Protein AF-A0A7J9G189-F1 (afdb_monomer)

Solvent-accessible surface area (backbone atoms only — not comparable to full-atom values): 6556 Å² total; per-residue (Å²): 139,90,79,81,81,83,80,81,82,75,79,74,75,76,90,72,77,81,75,84,53,96,55,37,65,58,53,51,52,54,55,64,57,46,75,83,44,98,73,85,85,88,77,93,74,61,66,88,82,39,52,45,65,54,43,46,54,56,60,54,70,75,46,96,59,95,78,80,83,89,85,70,76,58,67,83,37,46,61,68,70,48,73,70,80,71,76,80,82,83,83,130

Foldseek 3Di:
DDDDDDDDPPPPPPPDDDDPDPCSVVVVVVVVCCVVDPDDDDDDDDCVRVVLVVQLVVVQVVDPDDDDDPDDDPPSSVVVVPVPVVPPPDDD

InterPro domains:
  IPR002156 Ribonuclease H domain [PF13456] (16-59)
  IPR036397 Ribonuclease H superfamily [G3DSA:3.30.420.10] (5-65)

Organism: NCBI:txid34285

Radius of gyration: 20.7 Å; Cα contacts (8 Å, |Δi|>4): 16; chains: 1; bounding box: 31×48×69 Å

Structure (mmCIF, N/CA/C/O backbone):
data_AF-A0A7J9G189-F1
#
_entry.id   AF-A0A7J9G189-F1
#
loop_
_atom_site.group_PDB
_atom_site.id
_atom_site.type_symbol
_atom_site.label_atom_id
_atom_site.label_alt_id
_atom_site.label_comp_id
_atom_site.label_asym_id
_atom_site.label_entity_id
_atom_site.label_seq_id
_atom_site.pdbx_PDB_ins_code
_atom_site.Cartn_x
_atom_site.Cartn_y
_atom_site.Cartn_z
_atom_site.occupancy
_atom_site.B_iso_or_equiv
_atom_site.auth_seq_id
_atom_site.auth_comp_id
_atom_site.auth_asym_id
_atom_site.auth_atom_id
_atom_site.pdbx_PDB_model_num
ATOM 1 N N . MET A 1 1 ? -8.397 -18.883 45.551 1.00 39.53 1 MET A N 1
ATOM 2 C CA . MET A 1 1 ? -7.103 -19.023 44.848 1.00 39.53 1 MET A CA 1
ATOM 3 C C . MET A 1 1 ? -7.190 -18.251 43.538 1.00 39.53 1 MET A C 1
ATOM 5 O O . MET A 1 1 ? -8.027 -18.568 42.709 1.00 39.53 1 MET A O 1
ATOM 9 N N . HIS A 1 2 ? -6.413 -17.175 43.416 1.00 40.19 2 HIS A N 1
ATOM 10 C CA . HIS A 1 2 ? -6.425 -16.232 42.295 1.00 40.19 2 HIS A CA 1
ATOM 11 C C . HIS A 1 2 ? -5.563 -16.735 41.130 1.00 40.19 2 HIS A C 1
ATOM 13 O O . HIS A 1 2 ? -4.367 -16.946 41.333 1.00 40.19 2 HIS A O 1
ATOM 19 N N . ARG A 1 3 ? -6.102 -16.812 39.903 1.00 45.12 3 ARG A N 1
ATOM 20 C CA . ARG A 1 3 ? -5.289 -16.772 38.671 1.00 45.12 3 ARG A CA 1
ATOM 21 C C . ARG A 1 3 ? -5.961 -15.955 37.556 1.00 45.12 3 ARG A C 1
ATOM 23 O O . ARG A 1 3 ? -6.775 -16.456 36.799 1.00 45.12 3 ARG A O 1
ATOM 30 N N . ARG A 1 4 ? -5.553 -14.680 37.537 1.00 42.09 4 ARG A N 1
ATOM 31 C CA . ARG A 1 4 ? -5.189 -13.804 36.403 1.00 42.09 4 ARG A CA 1
ATOM 32 C C . ARG A 1 4 ? -6.045 -13.899 35.132 1.00 42.09 4 ARG A C 1
ATOM 34 O O . ARG A 1 4 ? -5.794 -14.731 34.269 1.00 42.09 4 ARG A O 1
ATOM 41 N N . GLY A 1 5 ? -6.959 -12.938 34.989 1.00 41.88 5 GLY A N 1
ATOM 42 C CA . GLY A 1 5 ? -7.520 -12.559 33.696 1.00 41.88 5 GLY A CA 1
ATOM 43 C C . GLY A 1 5 ? -6.443 -11.952 32.793 1.00 41.88 5 GLY A C 1
ATOM 44 O O . GLY A 1 5 ? -5.602 -11.172 33.245 1.00 41.88 5 GLY A O 1
ATOM 45 N N . CYS A 1 6 ? -6.453 -12.361 31.528 1.00 41.91 6 CYS A N 1
ATOM 46 C CA . CYS A 1 6 ? -5.588 -11.848 30.476 1.00 41.91 6 CYS A CA 1
ATOM 47 C C . CYS A 1 6 ? -5.828 -10.345 30.285 1.00 41.91 6 CYS A C 1
ATOM 49 O O . CYS A 1 6 ? -6.961 -9.900 30.113 1.00 41.91 6 CYS A O 1
ATOM 51 N N . ALA A 1 7 ? -4.749 -9.565 30.333 1.00 43.25 7 ALA A N 1
ATOM 52 C CA . ALA A 1 7 ? -4.787 -8.139 30.073 1.00 43.25 7 ALA A CA 1
ATOM 53 C C . ALA A 1 7 ? -5.189 -7.890 28.613 1.00 43.25 7 ALA A C 1
ATOM 55 O O . ALA A 1 7 ? -4.516 -8.332 27.683 1.00 43.25 7 ALA A O 1
ATOM 56 N N . ASN A 1 8 ? -6.278 -7.150 28.421 1.00 49.19 8 ASN A N 1
ATOM 57 C CA . ASN A 1 8 ? -6.595 -6.532 27.145 1.00 49.19 8 ASN A CA 1
ATOM 58 C C . ASN A 1 8 ? -5.531 -5.465 26.875 1.00 49.19 8 ASN A C 1
ATOM 60 O O . ASN A 1 8 ? -5.586 -4.367 27.430 1.00 49.19 8 ASN A O 1
ATOM 64 N N . HIS A 1 9 ? -4.551 -5.780 26.031 1.00 49.03 9 HIS A N 1
ATOM 65 C CA . HIS A 1 9 ? -3.641 -4.784 25.475 1.00 49.03 9 HIS A CA 1
ATOM 66 C C . HIS A 1 9 ? -4.398 -3.943 24.442 1.00 49.03 9 HIS A C 1
ATOM 68 O O . HIS A 1 9 ? -4.226 -4.094 23.238 1.00 49.03 9 HIS A O 1
ATOM 74 N N . ASN A 1 10 ? -5.267 -3.055 24.924 1.00 48.50 10 ASN A N 1
ATOM 75 C CA . ASN A 1 10 ? -5.737 -1.934 24.130 1.00 48.50 10 ASN A CA 1
ATOM 76 C C . ASN A 1 10 ? -4.604 -0.903 24.118 1.00 48.50 10 ASN A C 1
ATOM 78 O O . ASN A 1 10 ? -4.538 -0.020 24.973 1.00 48.50 10 ASN A O 1
ATOM 82 N N . THR A 1 11 ? -3.645 -1.065 23.207 1.00 47.06 11 THR A N 1
ATOM 83 C CA . THR A 1 11 ? -2.601 -0.069 22.962 1.00 47.06 11 THR A CA 1
ATOM 84 C C . THR A 1 11 ? -3.215 1.120 22.234 1.00 47.06 11 THR A C 1
ATOM 86 O O . THR A 1 11 ? -3.013 1.338 21.042 1.00 47.06 11 THR A O 1
ATOM 89 N N . GLN A 1 12 ? -3.971 1.924 22.978 1.00 46.19 12 GLN A N 1
ATOM 90 C CA . GLN A 1 12 ? -4.220 3.302 22.601 1.00 46.19 12 GLN A CA 1
ATOM 91 C C . GLN A 1 12 ? -2.881 4.031 22.730 1.00 46.19 12 GLN A C 1
ATOM 93 O O . GLN A 1 12 ? -2.459 4.410 23.823 1.00 46.19 12 GLN A O 1
ATOM 98 N N . THR A 1 13 ? -2.162 4.157 21.615 1.00 47.34 13 THR A N 1
ATOM 99 C CA . THR A 1 13 ? -0.981 5.012 21.536 1.00 47.34 13 THR A CA 1
ATOM 100 C C . THR A 1 13 ? -1.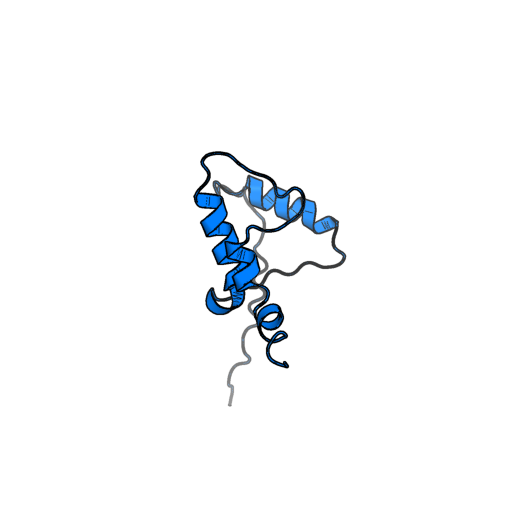441 6.434 21.824 1.00 47.34 13 THR A C 1
ATOM 102 O O . THR A 1 13 ? -2.133 7.058 21.020 1.00 47.34 13 THR A O 1
ATOM 105 N N . LYS A 1 14 ? -1.118 6.925 23.027 1.00 49.59 14 LYS A N 1
ATOM 106 C CA . LYS A 1 14 ? -1.252 8.338 23.373 1.00 49.59 14 LYS A CA 1
ATOM 107 C C . LYS A 1 14 ? -0.551 9.141 22.279 1.00 49.59 14 LYS A C 1
ATOM 109 O O . LYS A 1 14 ? 0.664 9.071 22.141 1.00 49.59 14 LYS A O 1
ATOM 114 N N . LEU A 1 15 ? -1.332 9.863 21.483 1.00 59.44 15 LEU A N 1
ATOM 115 C CA . LEU A 1 15 ? -0.824 10.907 20.607 1.00 59.44 15 LEU A CA 1
ATOM 116 C C . LEU A 1 15 ? -0.532 12.119 21.493 1.00 59.44 15 LEU A C 1
ATOM 118 O O . LEU A 1 15 ? -1.397 12.970 21.671 1.00 59.44 15 LEU A O 1
ATOM 122 N N . SER A 1 16 ? 0.653 12.176 22.092 1.00 63.47 16 SER A N 1
ATOM 123 C CA . SER A 1 16 ? 1.206 13.447 22.557 1.00 63.47 16 SER A CA 1
ATOM 124 C C . SER A 1 16 ? 2.707 13.491 22.312 1.00 63.47 16 SER A C 1
ATOM 126 O O . SER A 1 16 ? 3.407 12.514 22.571 1.00 63.47 16 SER A O 1
ATOM 128 N N . ASP A 1 17 ? 3.121 14.663 21.842 1.00 60.16 17 ASP A N 1
ATOM 129 C CA . ASP A 1 17 ? 4.421 15.088 21.33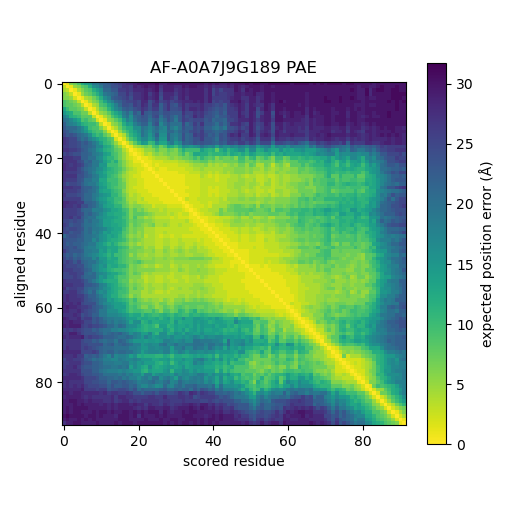0 1.00 60.16 17 ASP A CA 1
ATOM 130 C C . ASP A 1 17 ? 4.790 14.553 19.944 1.00 60.16 17 ASP A C 1
ATOM 132 O O . ASP A 1 17 ? 4.697 13.370 19.637 1.00 60.16 17 ASP A O 1
ATOM 136 N N . GLU A 1 18 ? 5.109 15.511 19.076 1.00 72.44 18 GLU A N 1
ATOM 137 C CA . GLU A 1 18 ? 5.322 15.408 17.635 1.00 72.44 18 GLU A CA 1
ATOM 138 C C . GLU A 1 18 ? 5.909 14.068 17.173 1.00 72.44 18 GLU A C 1
ATOM 140 O O . GLU A 1 18 ? 6.969 13.636 17.623 1.00 72.44 18 GLU A O 1
ATOM 145 N N . ASP A 1 19 ? 5.243 13.435 16.204 1.00 76.25 19 ASP A N 1
ATOM 146 C CA . ASP A 1 19 ? 5.776 12.265 15.512 1.00 76.25 19 ASP A CA 1
ATOM 147 C C . ASP A 1 19 ? 7.056 12.653 14.749 1.00 76.25 19 ASP A C 1
ATOM 149 O O . ASP A 1 19 ? 6.998 13.222 13.657 1.00 76.25 19 ASP A O 1
ATOM 153 N N . ARG A 1 20 ? 8.216 12.361 15.350 1.00 84.75 20 ARG A N 1
ATOM 154 C CA . ARG A 1 20 ? 9.555 12.611 14.784 1.00 84.75 20 ARG A CA 1
ATOM 155 C C . ARG A 1 20 ? 10.010 11.529 13.803 1.00 84.75 20 ARG A C 1
ATOM 157 O O . ARG A 1 20 ? 11.170 11.522 13.394 1.00 84.75 20 ARG A O 1
ATOM 164 N N . SER A 1 21 ? 9.138 10.594 13.439 1.00 85.25 21 SER A N 1
ATOM 165 C CA . SER A 1 21 ? 9.469 9.570 12.460 1.00 85.25 21 SER A CA 1
ATOM 166 C C . SER A 1 21 ? 9.644 10.177 11.066 1.00 85.25 21 SER A C 1
ATOM 168 O O . SER A 1 21 ? 8.884 11.057 10.653 1.00 85.25 21 SER A O 1
ATOM 170 N N . CYS A 1 22 ? 10.595 9.655 10.286 1.00 89.69 22 CYS A N 1
ATOM 171 C CA . CYS A 1 22 ? 10.753 10.018 8.873 1.00 89.69 22 CYS A CA 1
ATOM 172 C C . CYS A 1 22 ? 9.527 9.639 8.020 1.00 89.69 22 CYS A C 1
ATOM 174 O O . CYS A 1 22 ? 9.357 10.157 6.920 1.00 89.69 22 CYS A O 1
ATOM 176 N N . ILE A 1 23 ? 8.645 8.777 8.543 1.00 89.00 23 ILE A N 1
ATOM 177 C CA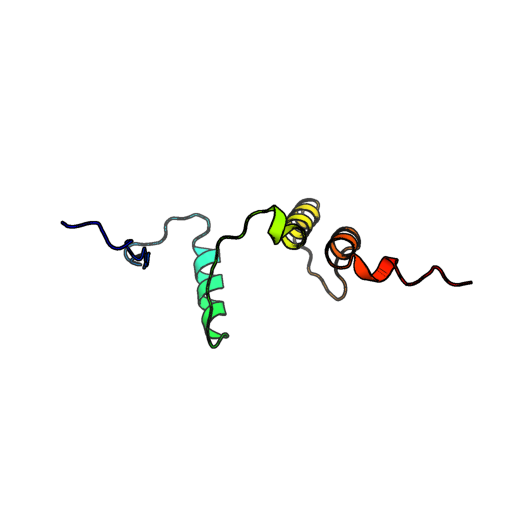 . ILE A 1 23 ? 7.373 8.385 7.918 1.00 89.00 23 ILE A CA 1
ATOM 178 C C . ILE A 1 23 ? 6.155 9.127 8.492 1.00 89.00 23 ILE A C 1
ATOM 180 O O . ILE A 1 23 ? 5.020 8.773 8.176 1.00 89.00 23 ILE A O 1
ATOM 184 N N . SER A 1 24 ? 6.353 10.155 9.322 1.00 90.00 24 SER A N 1
ATOM 185 C CA . SER A 1 24 ? 5.263 10.918 9.955 1.00 90.00 24 SER A CA 1
ATOM 186 C C . SER A 1 24 ? 4.275 11.503 8.940 1.00 90.00 24 SER A C 1
ATOM 188 O O . SER A 1 24 ? 3.062 11.476 9.161 1.00 90.00 24 SER A O 1
ATOM 190 N N . ASN A 1 25 ? 4.770 11.959 7.785 1.00 88.62 25 ASN A N 1
ATOM 191 C CA . ASN A 1 25 ? 3.932 12.436 6.683 1.00 88.62 25 ASN A CA 1
ATOM 192 C C . ASN A 1 25 ? 3.015 11.326 6.144 1.00 88.62 25 ASN A C 1
ATOM 194 O O . ASN A 1 25 ? 1.810 11.536 6.029 1.00 88.62 25 ASN A O 1
ATOM 198 N N . LEU A 1 26 ? 3.547 10.116 5.928 1.00 89.50 26 LEU A N 1
ATOM 199 C CA . LEU A 1 26 ? 2.753 8.960 5.493 1.00 89.50 26 LEU A CA 1
ATOM 200 C C . LEU A 1 26 ? 1.686 8.592 6.531 1.00 89.50 26 LEU A C 1
ATOM 202 O O . LEU A 1 26 ? 0.540 8.319 6.181 1.00 89.50 26 LEU A O 1
ATOM 206 N N . ILE A 1 27 ? 2.031 8.625 7.821 1.00 89.19 27 ILE A N 1
ATOM 207 C CA . ILE A 1 27 ? 1.083 8.339 8.907 1.00 89.19 27 ILE A CA 1
ATOM 208 C C . ILE A 1 27 ? -0.059 9.363 8.913 1.00 89.19 27 ILE A C 1
ATOM 210 O O . ILE A 1 27 ? -1.225 8.981 9.057 1.00 89.19 27 ILE A O 1
ATOM 214 N N . LYS A 1 28 ? 0.252 10.654 8.745 1.00 89.62 28 LYS A N 1
ATOM 215 C CA . LYS A 1 28 ? -0.752 11.725 8.652 1.00 89.62 28 LYS A CA 1
ATOM 216 C C . LYS A 1 28 ? -1.670 11.525 7.449 1.00 89.62 28 LYS A C 1
ATOM 218 O O . LYS A 1 28 ? -2.884 11.611 7.611 1.00 89.62 28 LYS A O 1
ATOM 223 N N . GLU A 1 29 ? -1.123 11.193 6.283 1.00 90.44 29 GLU A N 1
ATOM 224 C CA . GLU A 1 29 ? -1.914 10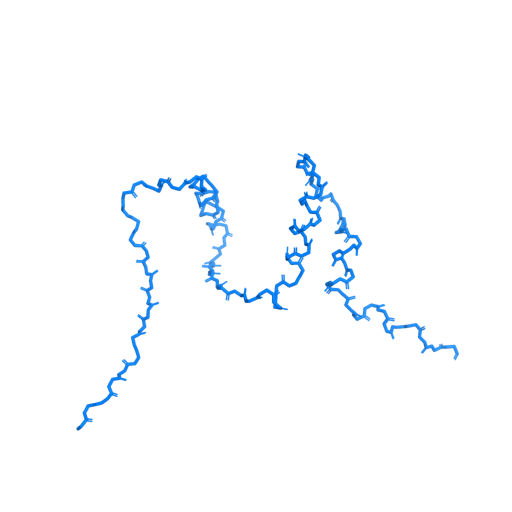.915 5.080 1.00 90.44 29 GLU A CA 1
ATOM 225 C C . GLU A 1 29 ? -2.841 9.707 5.254 1.00 90.44 29 GLU A C 1
ATOM 227 O O . GLU A 1 29 ? -4.027 9.790 4.932 1.00 90.44 29 GLU A O 1
ATOM 232 N N . ILE A 1 30 ? -2.339 8.598 5.809 1.00 89.12 30 ILE A N 1
ATOM 233 C CA . ILE A 1 30 ? -3.142 7.394 6.074 1.00 89.12 30 ILE A CA 1
ATOM 234 C C . ILE A 1 30 ? -4.296 7.726 7.024 1.00 89.12 30 ILE A C 1
ATOM 236 O O . ILE A 1 30 ? -5.443 7.369 6.751 1.00 89.12 30 ILE A O 1
ATOM 240 N N . LYS A 1 31 ? -4.018 8.450 8.117 1.00 87.88 31 LYS A N 1
ATOM 241 C CA . LYS A 1 31 ? -5.052 8.895 9.064 1.00 87.88 31 LYS A CA 1
ATOM 242 C C . LYS A 1 31 ? -6.060 9.837 8.408 1.00 87.88 31 LYS A C 1
ATOM 244 O O . LYS A 1 31 ? -7.254 9.675 8.634 1.00 87.88 31 LYS A O 1
ATOM 249 N N . GLY A 1 32 ? -5.601 10.761 7.564 1.00 89.81 32 GLY A N 1
ATOM 250 C CA . GLY A 1 32 ? -6.460 11.670 6.803 1.00 89.81 32 GLY A CA 1
ATOM 251 C C . GLY A 1 32 ? -7.407 10.937 5.850 1.00 89.81 32 GLY A C 1
ATOM 252 O O . GLY A 1 32 ? -8.575 11.295 5.743 1.00 89.81 32 GLY A O 1
ATOM 253 N N . ARG A 1 33 ? -6.953 9.852 5.214 1.00 90.06 33 ARG A N 1
ATOM 254 C CA . ARG A 1 33 ? -7.807 9.003 4.365 1.00 90.06 33 ARG A CA 1
ATOM 255 C C . ARG A 1 33 ? -8.767 8.125 5.167 1.00 90.06 33 ARG A C 1
ATOM 257 O O . ARG A 1 33 ? -9.797 7.721 4.633 1.00 90.06 33 ARG A O 1
ATOM 264 N N . GLY A 1 34 ? -8.449 7.846 6.431 1.00 87.62 34 GLY A N 1
ATOM 265 C CA . GLY A 1 34 ? -9.262 7.021 7.323 1.00 87.62 34 GLY A CA 1
ATOM 266 C C . GLY A 1 34 ? -10.682 7.550 7.528 1.00 87.62 34 GLY A C 1
ATOM 267 O O . GLY A 1 34 ? -11.603 6.750 7.661 1.00 87.62 34 GLY A O 1
ATOM 268 N N . TYR A 1 35 ? -10.882 8.871 7.462 1.00 87.25 35 TYR A N 1
ATOM 269 C CA . TYR A 1 35 ? -12.201 9.500 7.610 1.00 87.25 35 TYR A CA 1
ATOM 270 C C . TYR A 1 35 ? -13.198 9.135 6.499 1.00 87.25 35 TYR A C 1
ATOM 272 O O . TYR A 1 35 ? -14.400 9.280 6.697 1.00 87.25 35 TYR A O 1
ATOM 280 N N . ASN A 1 36 ? -12.726 8.620 5.359 1.00 91.25 36 ASN A N 1
ATOM 281 C CA . ASN A 1 36 ? -13.600 8.153 4.277 1.00 91.25 36 ASN A CA 1
ATOM 282 C C . ASN A 1 36 ? -14.253 6.793 4.576 1.00 91.25 36 ASN A C 1
ATOM 284 O O . ASN A 1 36 ? -15.126 6.349 3.833 1.00 91.25 36 ASN A O 1
ATOM 288 N N . PHE A 1 37 ? -13.831 6.110 5.642 1.00 90.38 37 PHE A N 1
ATOM 289 C CA . PHE A 1 37 ? -14.344 4.800 6.018 1.00 90.38 37 PHE A CA 1
ATOM 290 C C . PHE A 1 37 ? -15.223 4.907 7.262 1.00 90.38 37 PHE A C 1
ATOM 292 O O . PHE A 1 37 ? -14.866 5.551 8.244 1.00 90.38 37 PHE A O 1
ATOM 299 N N . ARG A 1 38 ? -16.352 4.187 7.267 1.00 92.69 38 ARG A N 1
ATOM 300 C CA . ARG A 1 38 ? -17.223 4.076 8.452 1.00 92.69 38 ARG A CA 1
ATOM 301 C C . ARG A 1 38 ? -16.492 3.474 9.660 1.00 92.69 38 ARG A C 1
ATOM 303 O O . ARG A 1 38 ? -16.811 3.790 10.801 1.00 92.69 38 ARG A O 1
ATOM 310 N N . SER A 1 39 ? -15.553 2.567 9.407 1.00 89.50 39 SER A N 1
ATOM 311 C CA . SER A 1 39 ? -14.692 1.950 10.412 1.00 89.50 39 SER A CA 1
ATOM 312 C C . SER A 1 39 ? -13.401 1.480 9.745 1.00 89.50 39 SER A C 1
ATOM 314 O O . SER A 1 39 ? -13.439 0.965 8.627 1.00 89.50 39 SER A O 1
ATOM 316 N N . LEU A 1 40 ? -12.270 1.650 10.429 1.00 89.62 40 LEU A N 1
ATOM 317 C CA . LEU A 1 40 ? -10.952 1.226 9.967 1.00 89.62 40 LEU A CA 1
ATOM 318 C C . LEU A 1 40 ? -10.191 0.584 11.130 1.00 89.62 40 LEU A C 1
ATOM 320 O O . LEU A 1 40 ? -10.087 1.165 12.209 1.00 89.62 40 LEU A O 1
ATOM 324 N N . SER A 1 41 ? -9.644 -0.610 10.905 1.00 90.81 41 SER A N 1
ATOM 325 C CA . SER A 1 41 ? -8.826 -1.324 11.888 1.00 90.81 41 SER A CA 1
ATOM 326 C C . SER A 1 41 ? -7.554 -1.847 11.239 1.00 90.81 41 SER A C 1
ATOM 328 O O . SER A 1 41 ? -7.612 -2.405 10.144 1.00 90.81 41 SER A O 1
ATOM 330 N N . PHE A 1 42 ? -6.429 -1.730 11.937 1.00 89.25 42 PHE A N 1
ATOM 331 C CA . PHE A 1 42 ? -5.143 -2.250 11.486 1.00 89.25 42 PHE A CA 1
ATOM 332 C C . PHE A 1 42 ? -4.813 -3.526 12.256 1.00 89.25 42 PHE A C 1
ATOM 334 O O . PHE A 1 42 ? -4.973 -3.581 13.475 1.00 89.25 42 PHE A O 1
ATOM 341 N N . LYS A 1 43 ? -4.358 -4.559 11.545 1.00 92.38 43 LYS A N 1
ATOM 342 C CA . LYS A 1 43 ? -3.926 -5.830 12.133 1.00 92.38 43 LYS A CA 1
ATOM 343 C C . LYS A 1 43 ? -2.601 -6.242 11.518 1.00 92.38 43 LYS A C 1
ATOM 345 O O . LYS A 1 43 ? -2.389 -6.069 10.321 1.00 92.38 43 LYS A O 1
ATOM 350 N N . HIS A 1 44 ? -1.729 -6.808 12.341 1.00 92.69 44 HIS A N 1
ATOM 351 C CA . HIS A 1 44 ? -0.525 -7.454 11.846 1.00 92.69 44 HIS A CA 1
ATOM 352 C C . HIS A 1 44 ? -0.896 -8.779 11.169 1.00 92.69 44 HIS A C 1
ATOM 354 O O . HIS A 1 44 ? -1.645 -9.576 11.736 1.00 92.69 44 HIS A O 1
ATOM 360 N N . VAL A 1 45 ? -0.360 -9.014 9.971 1.00 91.50 45 VAL A N 1
ATOM 361 C CA . VAL A 1 45 ? -0.560 -10.245 9.200 1.00 91.50 45 VAL A CA 1
ATOM 362 C C . VAL A 1 45 ? 0.817 -10.793 8.819 1.00 91.50 45 VAL A C 1
ATOM 364 O O . VAL A 1 45 ? 1.632 -10.030 8.293 1.00 91.50 45 VAL A O 1
ATOM 367 N N . PRO A 1 46 ? 1.106 -12.082 9.081 1.00 92.25 46 PRO A N 1
ATOM 368 C CA . PRO A 1 46 ? 2.377 -12.684 8.699 1.00 92.25 46 PRO A CA 1
ATOM 369 C C . PRO A 1 46 ? 2.535 -12.713 7.172 1.00 92.25 46 PRO A C 1
ATOM 371 O O . PRO A 1 46 ? 1.556 -12.734 6.419 1.00 92.25 46 PRO A O 1
ATOM 374 N N . ARG A 1 47 ? 3.782 -12.721 6.696 1.00 88.50 47 ARG A N 1
ATOM 375 C CA . ARG A 1 47 ? 4.118 -12.598 5.267 1.00 88.50 47 ARG A CA 1
ATOM 376 C C . ARG A 1 47 ? 3.483 -13.697 4.415 1.00 88.50 47 ARG A C 1
ATOM 378 O O . ARG A 1 47 ? 3.079 -13.444 3.282 1.00 88.50 47 ARG A O 1
ATOM 385 N N . GLU A 1 48 ? 3.354 -14.896 4.968 1.00 87.50 48 GLU A N 1
ATOM 386 C CA . GLU A 1 48 ? 2.768 -16.078 4.335 1.00 87.50 48 GLU A CA 1
ATOM 387 C C . GLU A 1 48 ? 1.292 -15.864 3.980 1.00 87.50 48 GLU A C 1
ATOM 389 O O . GLU A 1 48 ? 0.823 -16.416 2.985 1.00 87.50 48 GLU A O 1
ATOM 394 N N . ALA A 1 49 ? 0.589 -15.031 4.752 1.00 86.69 49 ALA A N 1
ATOM 395 C CA . ALA A 1 49 ? -0.804 -14.655 4.530 1.00 86.69 49 ALA A CA 1
ATOM 396 C C . ALA A 1 49 ? -0.956 -13.333 3.747 1.00 86.69 49 ALA A C 1
ATOM 398 O O . ALA A 1 49 ? -2.071 -12.951 3.412 1.00 86.69 49 ALA A O 1
ATOM 399 N N . ASN A 1 50 ? 0.150 -12.652 3.413 1.00 90.88 50 ASN A N 1
ATOM 400 C CA . ASN A 1 50 ? 0.162 -11.383 2.677 1.00 90.88 50 ASN A CA 1
ATOM 401 C C . ASN A 1 50 ? 1.036 -11.441 1.404 1.00 90.88 50 ASN A C 1
ATOM 403 O O . ASN A 1 50 ? 1.693 -10.470 1.020 1.00 90.88 50 ASN A O 1
ATOM 407 N N . LYS A 1 51 ? 1.072 -12.612 0.749 1.00 87.50 51 LYS A N 1
ATOM 408 C CA . LYS A 1 51 ? 1.941 -12.895 -0.410 1.00 87.50 51 LYS A CA 1
ATOM 409 C C . LYS A 1 51 ? 1.728 -11.929 -1.576 1.00 87.50 51 LYS A C 1
ATOM 411 O O . LYS A 1 51 ? 2.705 -11.509 -2.188 1.00 87.50 51 LYS A O 1
ATOM 416 N N . ALA A 1 52 ? 0.478 -11.556 -1.850 1.00 85.19 52 ALA A N 1
ATOM 417 C CA . ALA A 1 52 ? 0.134 -10.645 -2.937 1.00 85.19 52 ALA A CA 1
ATOM 418 C C . ALA A 1 52 ? 0.719 -9.242 -2.720 1.00 85.19 52 ALA A C 1
ATOM 420 O O . ALA A 1 52 ? 1.446 -8.742 -3.575 1.00 85.19 52 ALA A O 1
ATOM 421 N N . ALA A 1 53 ? 0.483 -8.632 -1.551 1.00 87.38 53 ALA A N 1
ATOM 422 C CA . ALA A 1 53 ? 1.047 -7.319 -1.235 1.00 87.38 53 ALA A CA 1
ATOM 423 C C . ALA A 1 53 ? 2.578 -7.348 -1.198 1.00 87.38 53 ALA A C 1
ATOM 425 O O . ALA A 1 53 ? 3.233 -6.433 -1.693 1.00 87.38 53 ALA A O 1
ATOM 426 N N . HIS A 1 54 ? 3.155 -8.434 -0.678 1.00 89.12 54 HIS A N 1
ATOM 427 C CA . HIS A 1 54 ? 4.600 -8.646 -0.693 1.00 89.12 54 HIS A CA 1
ATOM 428 C C . HIS A 1 54 ? 5.168 -8.690 -2.122 1.00 89.12 54 HIS A C 1
ATOM 430 O O . HIS A 1 54 ? 6.210 -8.094 -2.397 1.00 89.12 54 HIS A O 1
ATOM 436 N N . ALA A 1 55 ? 4.503 -9.392 -3.041 1.00 87.25 55 ALA A N 1
ATOM 437 C CA . ALA A 1 55 ? 4.910 -9.458 -4.441 1.00 87.25 55 ALA A CA 1
ATOM 438 C C . ALA A 1 55 ? 4.766 -8.107 -5.150 1.00 87.25 55 ALA A C 1
ATOM 440 O O . ALA A 1 55 ? 5.682 -7.705 -5.862 1.00 87.25 55 ALA A O 1
ATOM 441 N N . MET A 1 56 ? 3.679 -7.375 -4.886 1.00 85.19 56 MET A N 1
ATOM 442 C CA . MET A 1 56 ? 3.484 -6.019 -5.409 1.00 85.19 56 MET A CA 1
ATOM 443 C C . MET A 1 56 ? 4.604 -5.074 -4.972 1.00 85.19 56 MET A C 1
ATOM 445 O O . MET A 1 56 ? 5.166 -4.366 -5.802 1.00 85.19 56 MET A O 1
ATOM 449 N N . ALA A 1 57 ? 4.976 -5.099 -3.690 1.00 87.75 57 ALA A N 1
ATOM 450 C CA . ALA A 1 57 ? 6.071 -4.278 -3.179 1.00 87.75 57 ALA A CA 1
ATOM 451 C C . ALA A 1 57 ? 7.413 -4.632 -3.843 1.00 87.75 57 ALA A C 1
ATOM 453 O O . ALA A 1 57 ? 8.190 -3.742 -4.185 1.00 87.75 57 ALA A O 1
ATOM 454 N N . LYS A 1 58 ? 7.673 -5.929 -4.068 1.00 88.38 58 LYS A N 1
ATOM 455 C CA . LYS A 1 58 ? 8.871 -6.389 -4.783 1.00 88.38 58 LYS A CA 1
ATOM 456 C C . LYS A 1 58 ? 8.913 -5.916 -6.232 1.00 88.38 58 LYS A C 1
ATOM 458 O O . LYS A 1 58 ? 9.968 -5.476 -6.669 1.00 88.38 58 LYS A O 1
ATOM 463 N N . GLU A 1 59 ? 7.806 -6.023 -6.963 1.00 85.31 59 GLU A N 1
ATOM 464 C CA . GLU A 1 59 ? 7.748 -5.581 -8.360 1.00 85.31 59 GLU A CA 1
ATOM 465 C C . GLU A 1 59 ? 7.909 -4.060 -8.453 1.00 85.31 59 GLU A C 1
ATOM 467 O O . GLU A 1 59 ? 8.708 -3.577 -9.248 1.00 85.31 59 GLU A O 1
ATOM 472 N N . GLY A 1 60 ? 7.240 -3.308 -7.573 1.00 84.25 60 GLY A N 1
ATOM 473 C CA . GLY A 1 60 ? 7.370 -1.852 -7.501 1.00 84.25 60 GLY A CA 1
ATOM 474 C C . GLY A 1 60 ? 8.808 -1.388 -7.254 1.00 84.25 60 GLY A C 1
ATOM 475 O O . GLY A 1 60 ? 9.266 -0.455 -7.905 1.00 84.25 60 GLY A O 1
ATOM 476 N N . GLY A 1 61 ? 9.549 -2.083 -6.385 1.00 84.38 61 GLY A N 1
ATOM 477 C CA . GLY A 1 61 ? 10.952 -1.772 -6.090 1.00 84.38 61 GLY A CA 1
ATOM 478 C C . GLY A 1 61 ? 11.928 -1.989 -7.253 1.00 84.38 61 GLY A C 1
ATOM 479 O O . GLY A 1 61 ? 13.083 -1.587 -7.148 1.00 84.38 61 GLY A O 1
ATOM 480 N N . ARG A 1 62 ? 11.501 -2.613 -8.360 1.00 84.12 62 ARG A N 1
ATOM 481 C CA . ARG A 1 62 ? 12.323 -2.773 -9.575 1.00 84.12 62 ARG A CA 1
ATOM 482 C C . ARG A 1 62 ? 12.340 -1.519 -10.444 1.00 84.12 62 ARG A C 1
ATOM 484 O O . ARG A 1 62 ? 13.128 -1.453 -11.385 1.00 84.12 62 ARG A O 1
ATOM 491 N N . TYR A 1 63 ? 11.459 -0.561 -10.176 1.00 83.00 63 TYR A N 1
ATOM 492 C CA . TYR A 1 63 ? 11.345 0.663 -10.950 1.00 83.00 63 TYR A CA 1
ATOM 493 C C . TYR A 1 63 ? 11.940 1.837 -10.175 1.00 83.00 63 TYR A C 1
ATOM 495 O O . TYR A 1 63 ? 11.608 2.064 -9.018 1.00 83.00 63 TYR A O 1
ATOM 503 N N . GLU A 1 64 ? 12.803 2.601 -10.840 1.00 79.81 64 GLU A N 1
ATOM 504 C CA . GLU A 1 64 ? 13.449 3.790 -10.270 1.00 79.81 64 GLU A CA 1
ATOM 505 C C . GLU A 1 64 ? 12.469 4.960 -10.079 1.00 79.81 64 GLU A C 1
ATOM 507 O O . GLU A 1 64 ? 12.640 5.807 -9.204 1.00 79.81 64 GLU A O 1
ATOM 512 N N . HIS A 1 65 ? 11.401 4.990 -10.877 1.00 79.88 65 HIS A N 1
ATOM 513 C CA . HIS A 1 65 ? 10.365 6.014 -10.819 1.00 79.88 65 HIS A CA 1
ATOM 514 C C . HIS A 1 65 ? 9.031 5.428 -10.368 1.00 79.88 65 HIS A C 1
ATOM 516 O O . HIS A 1 65 ? 8.675 4.304 -10.736 1.00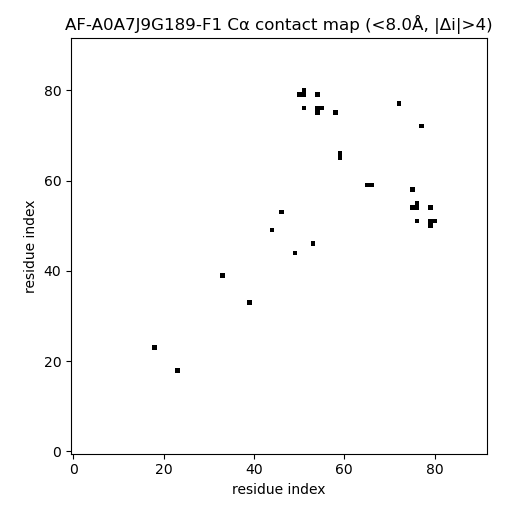 79.88 65 HIS A O 1
ATOM 522 N N . HIS A 1 66 ? 8.261 6.226 -9.621 1.00 72.75 66 HIS A N 1
ATOM 523 C CA . HIS A 1 66 ? 6.888 5.878 -9.273 1.00 72.75 66 HIS A CA 1
ATOM 524 C C . HIS A 1 66 ? 6.067 5.641 -10.541 1.00 72.75 66 HIS A C 1
ATOM 526 O O . HIS A 1 66 ? 5.916 6.531 -11.379 1.00 72.75 66 HIS A O 1
ATOM 532 N N . ARG A 1 67 ? 5.514 4.433 -10.656 1.00 73.94 67 ARG A N 1
ATOM 533 C CA . ARG A 1 67 ? 4.532 4.087 -11.680 1.00 73.94 67 ARG A CA 1
ATOM 534 C C . ARG A 1 67 ? 3.168 3.883 -11.043 1.00 73.94 67 ARG A C 1
ATOM 536 O O . ARG A 1 67 ? 3.066 3.385 -9.923 1.00 73.94 67 ARG A O 1
ATOM 543 N N . PHE A 1 68 ? 2.133 4.240 -11.790 1.00 68.44 68 PHE A N 1
ATOM 544 C CA . PHE A 1 68 ? 0.747 4.038 -11.400 1.00 68.44 68 PHE A CA 1
ATOM 545 C C . PHE A 1 68 ? 0.142 2.912 -12.231 1.00 68.44 68 PHE A C 1
ATOM 547 O O . PHE A 1 68 ? 0.429 2.780 -13.421 1.00 68.44 68 PHE A O 1
ATOM 554 N N . TRP A 1 69 ? -0.693 2.106 -11.585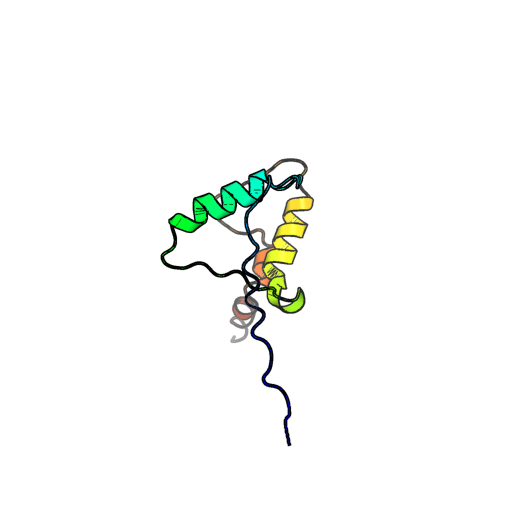 1.00 67.12 69 TRP A N 1
ATOM 555 C CA . TRP A 1 69 ? -1.530 1.117 -12.252 1.00 67.12 69 TRP A CA 1
ATOM 556 C C . TRP A 1 69 ? -2.678 1.853 -12.929 1.00 67.12 69 TRP A C 1
ATOM 558 O O . TRP A 1 69 ? -3.423 2.553 -12.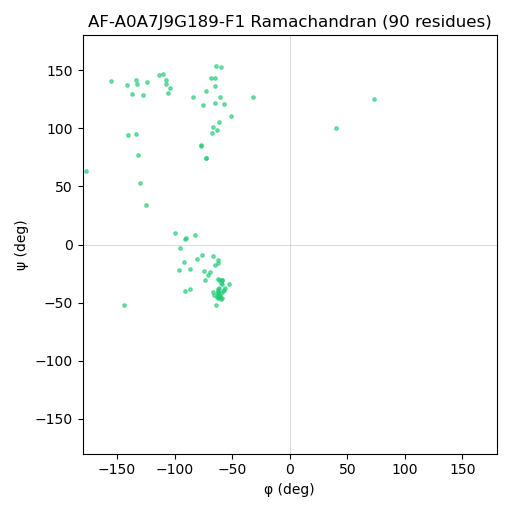246 1.00 67.12 69 TRP A O 1
ATOM 568 N N . ILE A 1 70 ? -2.784 1.735 -14.252 1.00 64.38 70 ILE A N 1
ATOM 569 C CA . ILE A 1 70 ? -3.867 2.378 -15.002 1.00 64.38 70 ILE A CA 1
ATOM 570 C C . ILE A 1 70 ? -5.062 1.416 -15.121 1.00 64.38 70 ILE A C 1
ATOM 572 O O . ILE A 1 70 ? -6.181 1.867 -14.905 1.00 64.38 70 ILE A O 1
ATOM 576 N N . GLU A 1 71 ? -4.851 0.104 -15.344 1.00 61.50 71 GLU A N 1
ATOM 577 C CA . GLU A 1 71 ? -5.963 -0.859 -15.534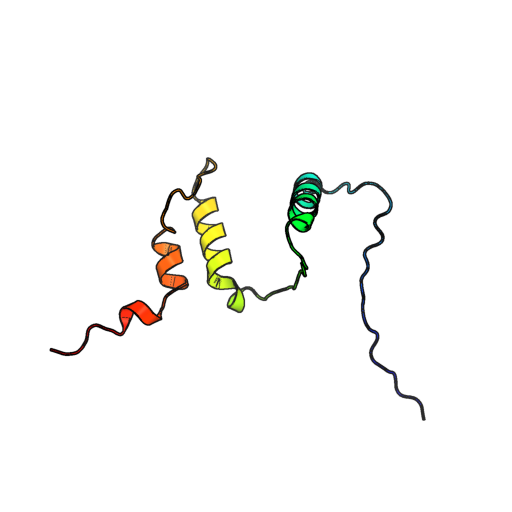 1.00 61.50 71 GLU A CA 1
ATOM 578 C C . GLU A 1 71 ? -5.732 -2.272 -14.949 1.00 61.50 71 GLU A C 1
ATOM 580 O O . GLU A 1 71 ? -6.559 -2.736 -14.166 1.00 61.50 71 GLU A O 1
ATOM 585 N N . GLU A 1 72 ? -4.620 -2.959 -15.243 1.00 66.56 72 GLU A N 1
ATOM 586 C CA . GLU A 1 72 ? -4.406 -4.359 -14.814 1.00 66.56 72 GLU A CA 1
ATOM 587 C C . GLU A 1 72 ? -3.131 -4.542 -14.001 1.00 66.56 72 GLU A C 1
ATOM 589 O O . GLU A 1 72 ? -2.109 -3.972 -14.361 1.00 66.56 72 GLU A O 1
ATOM 594 N N . ALA A 1 73 ? -3.174 -5.365 -12.943 1.00 67.94 73 ALA A N 1
ATOM 595 C CA . ALA A 1 73 ? -2.011 -5.722 -12.122 1.00 67.94 73 ALA A CA 1
ATOM 596 C C . ALA A 1 73 ? -0.905 -6.400 -12.960 1.00 67.94 73 ALA A C 1
ATOM 598 O O . ALA A 1 73 ? -1.209 -7.067 -13.948 1.00 67.94 73 ALA A O 1
ATOM 599 N N . PRO A 1 74 ? 0.384 -6.308 -12.573 1.00 72.00 74 PRO A N 1
ATOM 600 C CA . PRO A 1 74 ? 1.434 -6.948 -13.347 1.00 72.00 74 PRO A CA 1
ATOM 601 C C . PRO A 1 74 ? 1.218 -8.452 -13.282 1.00 72.00 74 PRO A C 1
ATOM 603 O O . PRO A 1 74 ? 0.887 -8.998 -12.226 1.00 72.00 74 PRO A O 1
ATOM 606 N N . HIS A 1 75 ? 1.489 -9.129 -14.391 1.00 71.12 75 HIS A N 1
ATOM 607 C CA . HIS A 1 75 ? 1.268 -10.565 -14.516 1.00 71.12 75 HIS A CA 1
ATOM 608 C C . HIS A 1 75 ? 1.928 -11.386 -13.386 1.00 71.12 75 HIS A C 1
ATOM 610 O O . HIS A 1 75 ? 1.367 -12.362 -12.893 1.00 71.12 75 HIS A O 1
ATOM 616 N N . THR A 1 76 ? 3.089 -10.944 -12.888 1.00 70.19 76 THR A N 1
ATOM 617 C CA . THR A 1 76 ? 3.798 -11.566 -11.754 1.00 70.19 76 THR A CA 1
ATOM 618 C C . THR A 1 76 ? 3.002 -11.559 -10.446 1.00 70.19 76 THR A C 1
ATOM 620 O O . THR A 1 76 ? 3.157 -12.463 -9.626 1.00 70.19 76 THR A O 1
ATOM 623 N N . VAL A 1 77 ? 2.149 -10.559 -10.239 1.00 69.19 77 VAL A N 1
ATOM 624 C CA . VAL A 1 77 ? 1.259 -10.441 -9.079 1.00 69.19 77 VAL A CA 1
ATOM 625 C C . VAL A 1 77 ? -0.049 -11.180 -9.333 1.00 69.19 77 VAL A C 1
ATOM 627 O O . VAL A 1 77 ? -0.544 -11.836 -8.420 1.00 69.19 77 VAL A O 1
ATOM 630 N N . GLU A 1 78 ? -0.579 -11.128 -10.555 1.00 72.94 78 GLU A N 1
ATOM 631 C CA . GLU A 1 78 ? -1.824 -11.811 -10.924 1.00 72.94 78 GLU A CA 1
ATOM 632 C C . GLU A 1 78 ? -1.740 -13.333 -10.716 1.00 72.94 78 GLU A C 1
ATOM 634 O O . GLU A 1 78 ? -2.638 -13.945 -10.135 1.00 72.94 78 GLU A O 1
ATOM 639 N N . ILE A 1 79 ? -0.610 -13.945 -11.087 1.00 70.19 79 ILE A N 1
ATOM 640 C CA . ILE A 1 79 ? -0.358 -15.382 -10.877 1.00 70.19 79 ILE A CA 1
ATOM 641 C C . ILE A 1 79 ? -0.437 -15.761 -9.386 1.00 70.19 79 ILE A C 1
ATOM 643 O O . ILE A 1 79 ? -0.811 -16.881 -9.041 1.00 70.19 79 ILE A O 1
ATOM 647 N N . LEU A 1 80 ? -0.087 -14.839 -8.485 1.00 66.62 80 LEU A N 1
ATOM 648 C CA . LEU A 1 80 ? -0.074 -15.083 -7.041 1.00 66.62 80 LEU A CA 1
ATOM 649 C C . LEU A 1 80 ? -1.434 -14.842 -6.379 1.00 66.62 80 LEU A C 1
ATOM 651 O O . LEU A 1 80 ? -1.658 -15.345 -5.277 1.00 66.62 80 LEU A O 1
ATOM 655 N N . THR A 1 81 ? -2.319 -14.068 -7.010 1.00 64.50 81 THR A N 1
ATOM 656 C CA . THR A 1 81 ? -3.644 -13.724 -6.476 1.00 64.50 81 THR A CA 1
ATOM 657 C C . THR A 1 81 ? -4.753 -14.630 -6.996 1.00 64.50 81 THR A C 1
ATOM 659 O O . THR A 1 81 ? -5.776 -14.744 -6.323 1.00 64.50 81 THR A O 1
ATOM 662 N N . ASN A 1 82 ? -4.568 -15.297 -8.142 1.00 62.81 82 ASN A N 1
ATOM 663 C CA . ASN A 1 82 ? -5.600 -16.136 -8.749 1.00 62.81 82 ASN A CA 1
ATOM 664 C C . ASN A 1 82 ? -5.086 -17.528 -9.177 1.00 62.81 82 ASN A C 1
ATOM 666 O O . ASN A 1 82 ? -4.880 -17.778 -10.366 1.00 62.81 82 ASN A O 1
ATOM 670 N N . PRO A 1 83 ? -4.898 -18.464 -8.228 1.00 58.28 83 PRO A N 1
ATOM 671 C CA . PRO A 1 83 ? -4.512 -19.838 -8.554 1.00 58.28 83 PR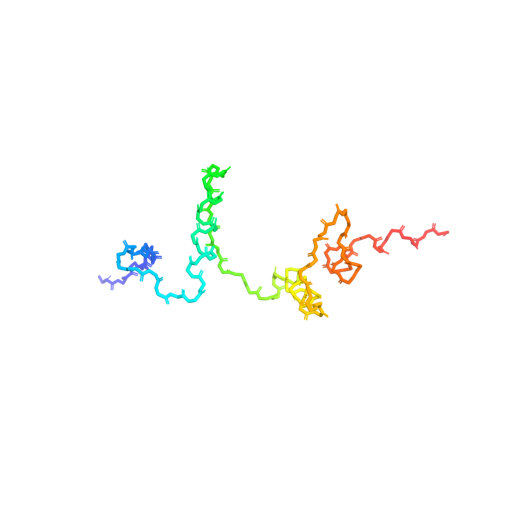O A CA 1
ATOM 672 C C . PRO A 1 83 ? -5.627 -20.638 -9.262 1.00 58.28 83 PRO A C 1
ATOM 674 O O . PRO A 1 83 ? -5.330 -21.585 -9.986 1.00 58.28 83 PRO A O 1
ATOM 677 N N . GLU A 1 84 ? -6.898 -20.253 -9.095 1.00 56.28 84 GLU A N 1
ATOM 678 C CA . GLU A 1 84 ? -8.083 -20.984 -9.585 1.00 56.28 84 GLU A CA 1
ATOM 679 C C . GLU A 1 84 ? -8.287 -20.879 -11.108 1.00 56.28 84 GLU A C 1
ATOM 681 O O . GLU A 1 84 ? -8.760 -21.824 -11.738 1.00 56.28 84 GLU A O 1
ATOM 686 N N . ARG A 1 85 ? -7.873 -19.773 -11.749 1.00 55.94 85 ARG A N 1
ATOM 687 C CA . ARG A 1 85 ? -8.042 -19.576 -13.207 1.00 55.94 85 ARG A CA 1
ATOM 688 C C . ARG A 1 85 ? -7.310 -20.592 -14.087 1.00 55.94 85 ARG A C 1
ATOM 690 O O . ARG A 1 85 ? -7.591 -20.666 -15.279 1.00 55.94 85 ARG A O 1
ATOM 697 N N . ARG A 1 86 ? -6.382 -21.375 -13.533 1.00 55.22 86 ARG A N 1
ATOM 698 C CA . ARG A 1 86 ? -5.563 -22.323 -14.301 1.00 55.22 86 ARG A CA 1
ATOM 699 C C . ARG A 1 86 ? -6.148 -23.739 -14.383 1.00 55.22 86 ARG A C 1
ATOM 701 O O . ARG A 1 86 ? -5.730 -24.496 -15.251 1.00 55.22 86 ARG A O 1
ATOM 708 N N . ASN A 1 87 ? -7.129 -24.088 -13.545 1.00 54.00 87 ASN A N 1
ATOM 709 C CA . ASN A 1 87 ? -7.687 -25.448 -13.488 1.00 54.00 87 ASN A CA 1
ATOM 710 C C . ASN A 1 87 ? -8.903 -25.689 -14.404 1.00 54.00 87 ASN A C 1
ATOM 712 O O . ASN A 1 87 ? -9.471 -26.775 -14.387 1.00 54.00 87 ASN A O 1
ATOM 716 N N . GLY A 1 88 ? -9.296 -24.713 -15.227 1.00 52.66 88 GLY A N 1
ATOM 717 C CA . GLY A 1 88 ? -10.480 -24.814 -16.089 1.00 52.66 88 GLY A CA 1
ATOM 718 C C . GLY A 1 88 ? -10.265 -25.383 -17.496 1.00 52.66 88 GLY A C 1
ATOM 719 O O . GLY A 1 88 ? -11.208 -25.353 -18.275 1.00 52.66 88 GLY A O 1
ATOM 720 N N . ASN A 1 89 ? -9.070 -25.864 -17.867 1.00 53.91 89 ASN A N 1
ATOM 721 C CA . ASN A 1 89 ? -8.795 -26.272 -19.255 1.00 53.91 89 ASN A CA 1
ATOM 722 C C . ASN A 1 89 ? -8.165 -27.667 -19.390 1.00 53.91 89 ASN A C 1
ATOM 724 O O . ASN A 1 89 ? -7.138 -27.822 -20.048 1.00 53.91 89 ASN A O 1
ATOM 728 N N . HIS A 1 90 ? -8.786 -28.684 -18.789 1.00 53.31 90 HIS A N 1
ATOM 729 C CA . HIS A 1 90 ? -8.593 -30.092 -19.162 1.00 53.31 90 HIS A CA 1
ATOM 730 C C . HIS A 1 90 ? -9.957 -30.781 -19.270 1.00 53.31 90 HIS A C 1
ATOM 732 O O . HIS A 1 90 ? -10.529 -31.222 -18.280 1.00 53.31 90 HIS A O 1
ATOM 738 N N . GLY A 1 91 ? -10.473 -30.835 -20.494 1.00 46.47 91 GLY A N 1
ATOM 739 C CA . GLY A 1 91 ? -11.717 -31.510 -20.846 1.00 46.47 91 GLY A CA 1
ATOM 740 C C . GLY A 1 91 ? -11.943 -31.421 -22.349 1.00 46.47 91 GLY A C 1
ATOM 741 O O . GLY A 1 91 ? -12.856 -30.729 -22.788 1.00 46.47 91 GLY A O 1
ATOM 742 N N . GLY A 1 92 ? -11.027 -32.026 -23.109 1.00 38.81 92 GLY A N 1
ATOM 743 C CA . GLY A 1 92 ? -11.280 -32.439 -24.489 1.00 38.81 92 GLY A CA 1
ATOM 744 C C . GLY A 1 92 ? -11.875 -33.838 -24.507 1.00 38.81 92 GLY A C 1
ATOM 745 O O . GLY A 1 92 ? -11.610 -34.583 -23.535 1.00 38.81 92 GLY A O 1
#

Secondary structure (DSSP, 8-state):
----PPP---------S---STTHHHHHHHHHHHTTSS--------GGG-HHHHHHHHHHTT-SS----SSS--HHHHHHH-SGGGTT----

Mean predicted aligned error: 14.63 Å

Sequence (92 aa):
MHRRGCANHNTQTKLSDEDRSCISNLIKEIKGRGYNFRSLSFKHVPREANKAAHAMAKEGGRYEHHRFWIEEAPHTVEILTNPERRNGNHGG

pLDDT: mean 72.85, std 17.29, range [38.81, 92.69]